Protein AF-A0A1Q7Y482-F1 (afdb_monomer_lite)

Foldseek 3Di:
DDPPPLPDDPVNLVVLLVQLVVLVVVLVVVVVCCVVVVPDPVVNVVSCVSNVSSVVSNVCSVVSD

Structure (mmCIF, N/CA/C/O backbone):
data_AF-A0A1Q7Y482-F1
#
_entry.id   AF-A0A1Q7Y482-F1
#
loop_
_atom_site.group_PDB
_atom_site.id
_atom_site.type_symbol
_atom_site.label_atom_id
_atom_site.label_alt_id
_atom_site.label_comp_id
_atom_site.label_asym_id
_atom_site.label_entity_id
_atom_site.label_seq_id
_atom_site.pdbx_PDB_ins_code
_atom_site.Cartn_x
_atom_site.Cartn_y
_atom_site.Cartn_z
_atom_site.occupancy
_atom_site.B_iso_or_equiv
_atom_site.auth_seq_id
_atom_site.auth_comp_id
_atom_site.auth_asym_id
_atom_site.auth_atom_id
_atom_site.pdbx_PDB_model_num
ATOM 1 N N . MET A 1 1 ? -0.666 -10.671 -35.340 1.00 39.94 1 MET A N 1
ATOM 2 C CA . MET A 1 1 ? -0.168 -10.445 -33.964 1.00 39.94 1 MET A CA 1
ATOM 3 C C . MET A 1 1 ? -0.137 -8.949 -33.705 1.00 39.94 1 MET A C 1
ATOM 5 O O . MET A 1 1 ? 0.605 -8.255 -34.385 1.00 39.94 1 MET A O 1
ATOM 9 N N . ALA A 1 2 ? -0.963 -8.431 -32.795 1.00 45.34 2 ALA A N 1
ATOM 10 C CA . ALA A 1 2 ? -0.903 -7.016 -32.439 1.00 45.34 2 ALA A CA 1
ATOM 11 C C . ALA A 1 2 ? 0.358 -6.766 -31.598 1.00 45.34 2 ALA A C 1
ATOM 13 O O . ALA A 1 2 ? 0.457 -7.245 -30.468 1.00 45.34 2 ALA A O 1
ATOM 14 N N . VAL A 1 3 ? 1.327 -6.037 -32.155 1.00 49.41 3 VAL A N 1
ATOM 15 C CA . VAL A 1 3 ? 2.461 -5.497 -31.399 1.00 49.41 3 VAL A CA 1
ATOM 16 C C . VAL A 1 3 ? 1.882 -4.487 -30.411 1.00 49.41 3 VAL A C 1
ATOM 18 O O . VAL A 1 3 ? 1.545 -3.365 -30.780 1.00 49.41 3 VAL A O 1
ATOM 21 N N . ARG A 1 4 ? 1.704 -4.888 -29.147 1.00 60.25 4 ARG A N 1
ATOM 22 C CA . ARG A 1 4 ? 1.439 -3.924 -28.078 1.00 60.25 4 ARG A CA 1
ATOM 23 C C . ARG A 1 4 ? 2.706 -3.096 -27.928 1.00 60.25 4 ARG A C 1
ATOM 25 O O . ARG A 1 4 ? 3.692 -3.580 -27.379 1.00 60.25 4 ARG A O 1
ATOM 32 N N . ALA A 1 5 ? 2.681 -1.867 -28.434 1.00 55.78 5 ALA A N 1
ATOM 33 C CA . ALA A 1 5 ? 3.664 -0.859 -28.079 1.00 55.78 5 ALA A CA 1
ATOM 34 C C . ALA A 1 5 ? 3.580 -0.667 -26.560 1.00 55.78 5 ALA A C 1
ATOM 36 O O . ALA A 1 5 ? 2.704 0.029 -26.050 1.00 55.78 5 ALA A O 1
ATOM 37 N N . ALA A 1 6 ? 4.433 -1.366 -25.814 1.00 60.28 6 ALA A N 1
ATOM 38 C CA . ALA A 1 6 ? 4.569 -1.124 -24.394 1.00 60.28 6 ALA A CA 1
ATOM 39 C C . ALA A 1 6 ? 5.139 0.290 -24.262 1.00 60.28 6 ALA A C 1
ATOM 41 O O . ALA A 1 6 ? 6.328 0.502 -24.490 1.00 60.28 6 ALA A O 1
ATOM 42 N N . ASN A 1 7 ? 4.298 1.259 -23.889 1.00 69.44 7 ASN A N 1
ATOM 43 C CA . ASN A 1 7 ? 4.695 2.656 -23.661 1.00 69.44 7 ASN A CA 1
ATOM 44 C C . ASN A 1 7 ? 5.737 2.797 -22.525 1.00 69.44 7 ASN A C 1
ATOM 46 O O . ASN A 1 7 ? 6.159 3.891 -22.162 1.00 69.44 7 ASN A O 1
ATOM 50 N N . ILE A 1 8 ? 6.124 1.681 -21.898 1.00 68.31 8 ILE A N 1
ATOM 51 C CA . ILE A 1 8 ? 6.893 1.634 -20.666 1.00 68.31 8 ILE A CA 1
ATOM 52 C C . ILE A 1 8 ? 8.047 0.658 -20.815 1.00 68.31 8 ILE A C 1
ATOM 54 O O . ILE A 1 8 ? 7.883 -0.563 -20.825 1.00 68.31 8 ILE A O 1
ATOM 58 N N . GLY A 1 9 ? 9.249 1.227 -20.865 1.00 80.44 9 GLY A N 1
ATOM 59 C CA . GLY A 1 9 ? 10.485 0.461 -20.828 1.00 80.44 9 GLY A CA 1
ATOM 60 C C . GLY A 1 9 ? 10.742 -0.212 -19.467 1.00 80.44 9 GLY A C 1
ATOM 61 O O . GLY A 1 9 ? 10.073 0.079 -18.468 1.00 80.44 9 GLY A O 1
ATOM 62 N N . PRO A 1 10 ? 11.777 -1.066 -19.372 1.00 80.19 10 PRO A N 1
ATOM 63 C CA . PRO A 1 10 ? 12.105 -1.836 -18.164 1.00 80.19 10 PRO A CA 1
ATOM 64 C C . PRO A 1 10 ? 12.258 -0.982 -16.893 1.00 80.19 10 PRO A C 1
ATOM 66 O O . PRO A 1 10 ? 11.843 -1.384 -15.804 1.00 80.19 10 PRO A O 1
ATOM 69 N N . LYS A 1 11 ? 12.796 0.239 -17.029 1.00 83.19 11 LYS A N 1
ATOM 70 C CA . LYS A 1 11 ? 12.943 1.198 -15.922 1.00 83.19 11 LYS A CA 1
ATOM 71 C C . LYS A 1 11 ? 11.593 1.687 -15.386 1.00 83.19 11 LYS A C 1
ATOM 73 O O . LYS A 1 11 ? 11.408 1.751 -14.172 1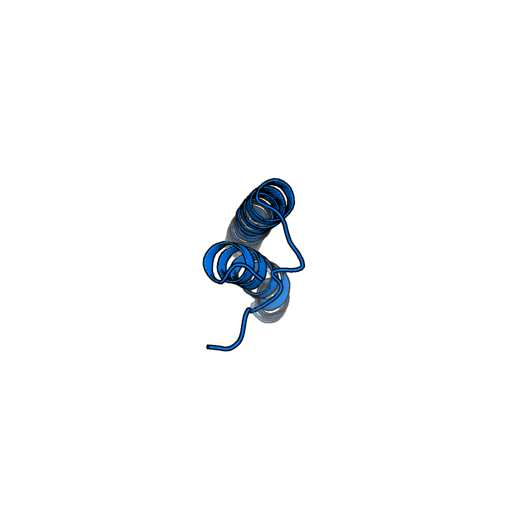.00 83.19 11 LYS A O 1
ATOM 78 N N . GLY A 1 12 ? 10.639 1.992 -16.269 1.00 85.00 12 GLY A N 1
ATOM 79 C CA . GLY A 1 12 ? 9.299 2.432 -15.871 1.00 85.00 12 GLY A CA 1
ATOM 80 C C . GLY A 1 12 ? 8.508 1.315 -15.189 1.00 85.00 12 GLY A C 1
ATOM 81 O O . GLY A 1 12 ? 7.843 1.559 -14.184 1.00 85.00 12 GLY A O 1
ATOM 82 N N . ARG A 1 13 ? 8.690 0.069 -15.642 1.00 86.38 13 ARG A N 1
ATOM 83 C CA . ARG A 1 13 ? 8.133 -1.123 -14.989 1.00 86.38 13 ARG A CA 1
ATOM 84 C C . ARG A 1 13 ? 8.638 -1.284 -13.560 1.00 86.38 13 ARG A C 1
ATOM 86 O O . ARG A 1 13 ? 7.839 -1.413 -12.636 1.00 86.38 13 ARG A O 1
ATOM 93 N N . ARG A 1 14 ? 9.962 -1.241 -13.368 1.00 88.50 14 ARG A N 1
ATOM 94 C CA . ARG A 1 14 ? 10.573 -1.350 -12.035 1.00 88.50 14 ARG A CA 1
ATOM 95 C C . ARG A 1 14 ? 10.104 -0.222 -11.121 1.00 88.50 14 ARG A C 1
ATOM 97 O O . ARG A 1 14 ? 9.805 -0.473 -9.960 1.00 88.50 14 ARG A O 1
ATOM 104 N N . ARG A 1 15 ? 9.977 0.999 -11.649 1.00 90.38 15 ARG A N 1
ATOM 105 C CA . ARG A 1 15 ? 9.438 2.135 -10.895 1.00 90.38 15 ARG A CA 1
ATOM 106 C C . ARG A 1 15 ? 7.992 1.894 -10.460 1.00 90.38 15 ARG A C 1
ATOM 108 O O . ARG A 1 15 ? 7.697 2.095 -9.291 1.00 90.38 15 ARG A O 1
ATOM 115 N N . ARG A 1 16 ? 7.108 1.425 -11.348 1.00 91.00 16 ARG A N 1
ATOM 116 C CA . ARG A 1 16 ? 5.710 1.108 -10.997 1.00 91.00 16 ARG A CA 1
ATOM 117 C C . ARG A 1 16 ? 5.601 -0.014 -9.969 1.00 91.00 16 ARG A C 1
ATOM 119 O O . ARG A 1 16 ? 4.807 0.106 -9.045 1.00 91.00 16 ARG A O 1
ATOM 126 N N . ALA A 1 17 ? 6.444 -1.041 -10.078 1.00 92.44 17 ALA A N 1
ATOM 127 C CA . ALA A 1 17 ? 6.524 -2.094 -9.070 1.00 92.44 17 ALA A CA 1
ATOM 128 C C . ALA A 1 17 ? 6.940 -1.534 -7.702 1.00 92.44 17 ALA A C 1
ATOM 130 O O . ALA A 1 17 ? 6.260 -1.781 -6.714 1.00 92.44 17 ALA A O 1
ATOM 131 N N . LEU A 1 18 ? 8.016 -0.740 -7.650 1.00 96.06 18 LEU A N 1
ATOM 132 C CA . LEU A 1 18 ? 8.508 -0.134 -6.409 1.00 96.06 18 LEU A CA 1
ATOM 133 C C . LEU A 1 18 ? 7.472 0.795 -5.774 1.00 96.06 18 LEU A C 1
ATOM 135 O O . LEU A 1 18 ? 7.221 0.688 -4.578 1.00 96.06 18 LEU A O 1
ATOM 139 N N . MET A 1 19 ? 6.840 1.661 -6.571 1.00 95.38 19 MET A N 1
ATOM 140 C CA . MET A 1 19 ? 5.777 2.541 -6.081 1.00 95.38 19 MET A CA 1
ATOM 141 C C . MET A 1 19 ? 4.586 1.719 -5.582 1.00 95.38 19 MET A C 1
ATOM 143 O O . MET A 1 19 ? 4.095 1.984 -4.496 1.00 95.38 19 MET A O 1
ATOM 147 N N . GLY A 1 20 ? 4.183 0.671 -6.309 1.00 95.44 20 GLY A N 1
ATOM 148 C CA . GLY A 1 20 ? 3.105 -0.224 -5.892 1.00 95.44 20 GLY A CA 1
ATOM 149 C C . GLY A 1 20 ? 3.379 -0.897 -4.544 1.00 95.44 20 GLY A C 1
ATOM 150 O O . GLY A 1 20 ? 2.541 -0.836 -3.648 1.00 95.44 20 GLY A O 1
ATOM 151 N N . VAL A 1 21 ? 4.575 -1.473 -4.367 1.00 97.75 21 VAL A N 1
ATOM 152 C CA . VAL A 1 21 ? 5.005 -2.068 -3.088 1.00 97.75 21 VAL A CA 1
ATOM 153 C C . VAL A 1 21 ? 5.021 -1.025 -1.972 1.00 97.75 21 VAL A C 1
ATOM 155 O O . VAL A 1 21 ? 4.489 -1.284 -0.895 1.00 97.75 21 VAL A O 1
ATOM 158 N N . ALA A 1 22 ? 5.593 0.155 -2.221 1.00 98.12 22 ALA A N 1
ATOM 159 C CA . ALA A 1 22 ? 5.657 1.222 -1.227 1.00 98.12 22 ALA A CA 1
ATOM 160 C C . ALA A 1 22 ? 4.253 1.677 -0.796 1.00 98.12 22 ALA A C 1
ATOM 162 O O . ALA A 1 22 ? 3.983 1.798 0.396 1.00 98.12 22 ALA A O 1
ATOM 163 N N . THR A 1 23 ? 3.330 1.863 -1.744 1.00 97.94 23 THR A N 1
ATOM 164 C CA . THR A 1 23 ? 1.946 2.251 -1.445 1.00 97.94 23 THR A CA 1
ATOM 165 C C . THR A 1 23 ? 1.199 1.163 -0.670 1.00 97.94 23 THR A C 1
ATOM 167 O O . THR A 1 23 ? 0.479 1.487 0.274 1.00 97.94 23 THR A O 1
ATOM 170 N N . LEU A 1 24 ? 1.407 -0.120 -0.991 1.00 97.88 24 LEU A N 1
ATOM 171 C CA . LEU A 1 24 ? 0.847 -1.222 -0.199 1.00 97.88 24 LEU A CA 1
ATOM 172 C C . LEU A 1 24 ? 1.386 -1.223 1.232 1.00 97.88 24 LEU A C 1
ATOM 174 O O . LEU A 1 24 ? 0.604 -1.367 2.168 1.00 97.88 24 LEU A O 1
ATOM 178 N N . ALA A 1 25 ? 2.694 -1.026 1.410 1.00 98.38 25 ALA A N 1
ATOM 179 C CA . ALA A 1 25 ? 3.303 -0.960 2.734 1.00 98.38 25 ALA A CA 1
ATOM 180 C C . ALA A 1 25 ? 2.700 0.180 3.571 1.00 98.38 25 ALA A C 1
ATOM 182 O O . ALA A 1 25 ? 2.330 -0.037 4.723 1.00 98.38 25 ALA A O 1
ATOM 183 N N . VAL A 1 26 ? 2.507 1.361 2.973 1.00 98.06 26 VAL A N 1
ATOM 184 C CA . VAL A 1 26 ? 1.817 2.487 3.624 1.00 98.06 26 VAL A CA 1
ATOM 185 C C . VAL A 1 26 ? 0.380 2.116 4.006 1.00 98.06 26 VAL A C 1
ATOM 187 O O . VAL A 1 26 ? -0.036 2.401 5.126 1.00 98.06 26 VAL A O 1
ATOM 190 N N . GLY A 1 27 ? -0.365 1.440 3.125 1.00 97.69 27 GLY A N 1
ATOM 191 C CA . GLY A 1 27 ? -1.722 0.964 3.421 1.00 97.69 27 GLY A CA 1
ATOM 192 C C . GLY A 1 27 ? -1.774 -0.015 4.599 1.00 97.69 27 GLY A C 1
ATOM 193 O O . GLY A 1 27 ? -2.640 0.108 5.463 1.00 97.69 27 GLY A O 1
ATOM 194 N N . VAL A 1 28 ? -0.816 -0.944 4.683 1.00 98.19 28 VAL A N 1
ATOM 195 C CA . VAL A 1 28 ? -0.690 -1.883 5.811 1.00 98.19 28 VAL A CA 1
ATOM 196 C C . VAL A 1 28 ? -0.376 -1.144 7.110 1.00 98.19 28 VAL A C 1
ATOM 198 O O . VAL A 1 28 ? -1.035 -1.390 8.118 1.00 98.19 28 VAL A O 1
ATOM 201 N N . VAL A 1 29 ? 0.581 -0.213 7.097 1.00 98.31 29 VAL A N 1
ATOM 202 C CA . VAL A 1 29 ? 0.920 0.593 8.281 1.00 98.31 29 VAL A CA 1
ATOM 203 C C . VAL A 1 29 ? -0.293 1.398 8.749 1.00 98.31 29 VAL A C 1
ATOM 205 O O . VAL A 1 29 ? -0.634 1.360 9.929 1.00 98.31 29 VAL A O 1
ATOM 208 N N . ALA A 1 30 ? -0.994 2.066 7.832 1.00 96.88 30 ALA A N 1
ATOM 209 C CA . ALA A 1 30 ? -2.194 2.833 8.153 1.00 96.88 30 ALA A CA 1
ATOM 210 C C . ALA A 1 30 ? -3.317 1.949 8.724 1.00 96.88 30 ALA A C 1
ATOM 212 O O . ALA A 1 30 ? -3.991 2.350 9.675 1.00 96.88 30 ALA A O 1
ATOM 213 N N . LEU A 1 31 ? -3.489 0.728 8.203 1.00 96.69 31 LEU A N 1
ATOM 214 C CA . LEU A 1 31 ? -4.425 -0.248 8.760 1.00 96.69 31 LEU A CA 1
ATOM 215 C C . LEU A 1 31 ? -4.056 -0.619 10.199 1.00 96.69 31 LEU A C 1
ATOM 217 O O . LEU A 1 31 ? -4.913 -0.554 11.074 1.00 96.69 31 LEU A O 1
ATOM 221 N N . VAL A 1 32 ? -2.795 -0.975 10.456 1.00 97.69 32 VAL A N 1
ATOM 222 C CA . VAL A 1 32 ? -2.319 -1.334 11.802 1.00 97.69 32 VAL A CA 1
ATOM 223 C C . VAL A 1 32 ? -2.543 -0.182 12.780 1.00 97.69 32 VAL A C 1
ATOM 225 O O . VAL A 1 32 ? -3.118 -0.391 13.846 1.00 97.69 32 VAL A O 1
ATOM 228 N N . VAL A 1 33 ? -2.187 1.046 12.396 1.00 97.12 33 VAL A N 1
ATOM 229 C CA . VAL A 1 33 ? -2.420 2.239 13.222 1.00 97.12 33 VAL A CA 1
ATOM 230 C C . VAL A 1 33 ? -3.913 2.438 13.494 1.00 97.12 33 VAL A C 1
ATOM 232 O O . VAL A 1 33 ? -4.293 2.674 14.640 1.00 97.12 33 VAL A O 1
ATOM 235 N N . SER A 1 34 ? -4.779 2.288 12.486 1.00 96.00 34 SER A N 1
ATOM 236 C CA . SER A 1 34 ? -6.239 2.376 12.655 1.00 96.00 34 SER A CA 1
ATOM 237 C C . SER A 1 34 ? -6.787 1.305 13.607 1.00 96.00 34 SER A C 1
ATOM 239 O O . SER A 1 34 ? -7.682 1.592 14.400 1.00 96.00 34 SER A O 1
ATOM 241 N N . LEU A 1 35 ? -6.248 0.081 13.562 1.00 95.44 35 LEU A N 1
ATOM 242 C CA . LEU A 1 35 ? -6.630 -1.002 14.472 1.00 95.44 35 LEU A CA 1
ATOM 243 C C . LEU A 1 35 ? -6.206 -0.713 15.918 1.00 95.44 35 LEU A C 1
ATOM 245 O O . LEU A 1 35 ? -6.987 -0.961 16.832 1.00 95.44 35 LEU A O 1
ATOM 249 N N . MET A 1 36 ? -5.003 -0.171 16.124 1.00 97.00 36 MET A N 1
ATOM 250 C CA . MET A 1 36 ? -4.449 0.094 17.458 1.00 97.00 36 MET A CA 1
ATOM 251 C C . MET A 1 36 ? -5.030 1.344 18.129 1.00 97.00 36 MET A C 1
ATOM 253 O O . MET A 1 36 ? -5.124 1.397 19.350 1.00 97.00 36 MET A O 1
ATOM 257 N N . SER A 1 37 ? -5.418 2.350 17.345 1.00 94.94 37 SER A N 1
ATOM 258 C CA . SER A 1 37 ? -5.942 3.633 17.846 1.00 94.94 37 SER A CA 1
ATOM 259 C C . SER A 1 37 ? -7.445 3.629 18.133 1.00 94.94 37 SER A C 1
ATOM 261 O O . SER A 1 37 ? -7.971 4.623 18.624 1.00 94.94 37 SER A O 1
ATOM 263 N N . GLY A 1 38 ? -8.155 2.541 17.814 1.00 90.25 38 GLY A N 1
ATOM 264 C CA . GLY A 1 38 ? -9.604 2.455 18.025 1.00 90.25 38 GLY A CA 1
ATOM 265 C C . GLY A 1 38 ? -10.424 3.401 17.139 1.00 90.25 38 GLY A C 1
ATOM 266 O O . GLY A 1 38 ? -11.598 3.627 17.420 1.00 90.25 38 GLY A O 1
ATOM 267 N N . VAL A 1 39 ? -9.824 3.946 16.074 1.00 90.69 39 VAL A N 1
ATOM 268 C CA . VAL A 1 39 ? -10.507 4.812 15.103 1.00 90.69 39 VAL A CA 1
ATOM 269 C C . VAL A 1 39 ? -11.723 4.096 14.511 1.00 90.69 39 VAL A C 1
ATOM 271 O O . VAL A 1 39 ? -11.682 2.888 14.242 1.00 90.69 39 VAL A O 1
ATOM 274 N N . ASP A 1 40 ? -12.794 4.865 14.287 1.00 91.81 40 ASP A N 1
ATOM 275 C CA . ASP A 1 40 ? -14.048 4.363 13.732 1.00 91.81 40 ASP A CA 1
ATOM 276 C C . ASP A 1 40 ? -13.827 3.525 12.462 1.00 91.81 40 ASP A C 1
ATOM 278 O O . ASP A 1 40 ? -12.987 3.829 11.607 1.00 91.81 40 ASP A O 1
ATOM 282 N N . ARG A 1 41 ? -14.603 2.445 12.333 1.00 90.88 41 ARG A N 1
ATOM 283 C CA . ARG A 1 41 ? -14.439 1.473 11.244 1.00 90.88 41 ARG A CA 1
ATOM 284 C C . ARG A 1 41 ? -14.658 2.104 9.869 1.00 90.88 41 ARG A C 1
ATOM 286 O O . ARG A 1 41 ? -14.056 1.626 8.909 1.00 90.88 41 ARG A O 1
ATOM 293 N N . GLY A 1 42 ? -15.448 3.175 9.770 1.00 93.62 42 GLY A N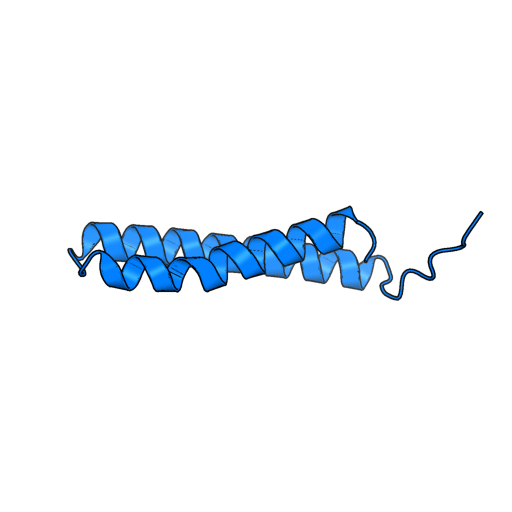 1
ATOM 294 C CA . GLY A 1 42 ? -15.690 3.913 8.534 1.00 93.62 42 GLY A CA 1
ATOM 295 C C . GLY A 1 42 ? -14.413 4.476 7.910 1.00 93.62 42 GLY A C 1
ATOM 296 O O . GLY A 1 42 ? -14.248 4.417 6.693 1.00 93.62 42 GLY A O 1
ATOM 297 N N . TRP A 1 43 ? -13.435 4.898 8.719 1.00 93.31 43 TRP A N 1
ATOM 298 C CA . TRP A 1 43 ? -12.149 5.392 8.210 1.00 93.31 43 TRP A CA 1
ATOM 299 C C . TRP A 1 43 ? -11.335 4.326 7.477 1.00 93.31 43 TRP A C 1
ATOM 301 O O . TRP A 1 43 ? -10.511 4.653 6.623 1.00 93.31 43 TRP A O 1
ATOM 311 N N . ARG A 1 44 ? -11.595 3.040 7.733 1.00 94.31 44 ARG A N 1
ATOM 312 C CA . ARG A 1 44 ? -10.921 1.944 7.024 1.00 94.31 44 ARG A CA 1
ATOM 313 C C . ARG A 1 44 ? -11.333 1.871 5.556 1.00 94.31 44 ARG A C 1
ATOM 315 O O . ARG A 1 44 ? -10.571 1.339 4.757 1.00 94.31 44 ARG A O 1
ATOM 322 N N . VAL A 1 45 ? -12.473 2.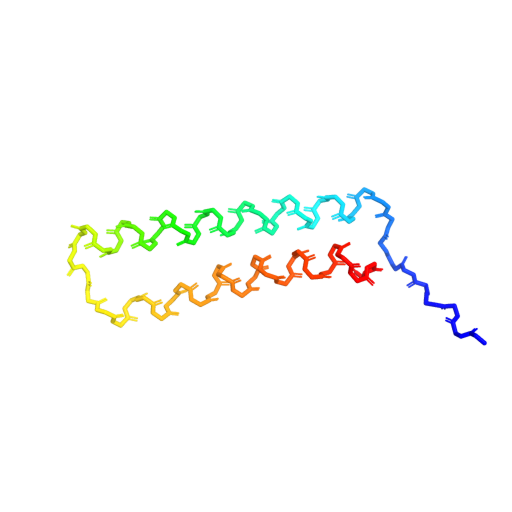453 5.171 1.00 96.19 45 VAL A N 1
ATOM 323 C CA . VAL A 1 45 ? -12.875 2.569 3.758 1.00 96.19 45 VAL A CA 1
ATOM 324 C C . VAL A 1 45 ? -11.862 3.405 2.971 1.00 96.19 45 VAL A C 1
ATOM 326 O O . VAL A 1 45 ? -11.555 3.075 1.828 1.00 96.19 45 VAL A O 1
ATOM 329 N N . ALA A 1 46 ? -11.244 4.418 3.590 1.00 95.44 46 ALA A N 1
ATOM 330 C CA . ALA A 1 46 ? -10.202 5.213 2.939 1.00 95.44 46 ALA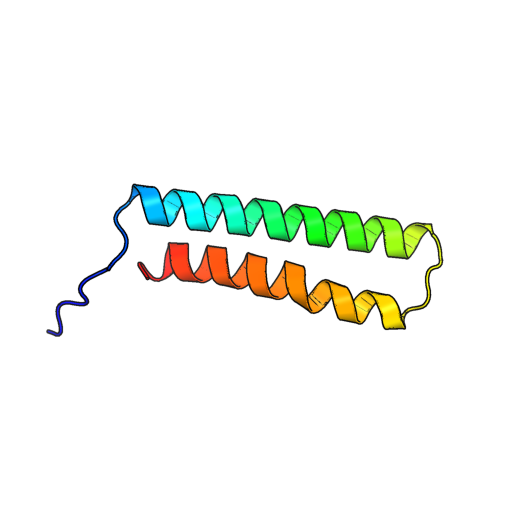 A CA 1
ATOM 331 C C . ALA A 1 46 ? -8.962 4.377 2.564 1.00 95.44 46 ALA A C 1
ATOM 333 O O . ALA A 1 46 ? -8.264 4.713 1.607 1.00 95.44 46 ALA A O 1
ATOM 334 N N . LEU A 1 47 ? -8.716 3.249 3.247 1.00 96.56 47 LEU A N 1
ATOM 335 C CA . LEU A 1 47 ? -7.609 2.335 2.937 1.00 96.56 47 LEU A CA 1
ATOM 336 C C . LEU A 1 47 ? -7.789 1.612 1.596 1.00 96.56 47 LE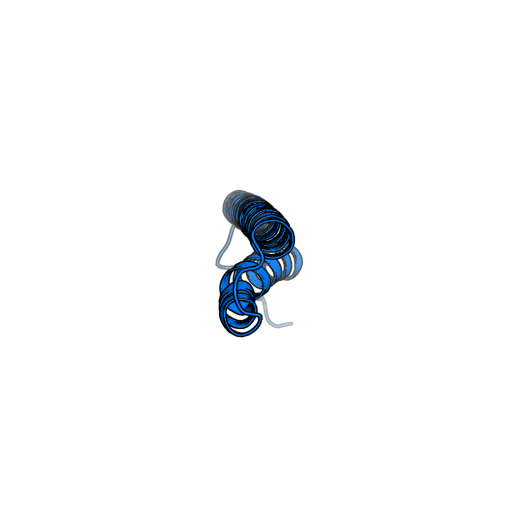U A C 1
ATOM 338 O O . LEU A 1 47 ? -6.811 1.105 1.047 1.00 96.56 47 LEU A O 1
ATOM 342 N N . VAL A 1 48 ? -8.995 1.611 1.017 1.00 97.06 48 VAL A N 1
ATOM 343 C CA . VAL A 1 48 ? -9.214 1.110 -0.348 1.00 97.06 48 VAL A CA 1
ATOM 344 C C . VAL A 1 48 ? -8.304 1.834 -1.339 1.00 97.06 48 VAL A C 1
ATOM 346 O O . VAL A 1 48 ? -7.767 1.193 -2.236 1.00 97.06 48 VAL A O 1
ATOM 349 N N . VAL A 1 49 ? -8.060 3.135 -1.152 1.00 97.06 49 VAL A N 1
ATOM 350 C CA . VAL A 1 49 ? -7.227 3.938 -2.058 1.00 97.06 49 VAL A CA 1
ATOM 351 C C . VAL A 1 49 ? -5.780 3.428 -2.129 1.00 97.06 49 VAL A C 1
ATOM 353 O O . VAL A 1 49 ? -5.348 3.074 -3.230 1.00 97.06 49 VAL A O 1
ATOM 356 N N . PRO A 1 50 ? -5.010 3.336 -1.023 1.00 97.06 50 PRO A N 1
ATOM 357 C CA . PRO A 1 50 ? -3.646 2.821 -1.088 1.00 97.06 50 PRO A CA 1
ATOM 358 C C . PRO A 1 50 ? -3.589 1.348 -1.509 1.00 97.06 50 PRO A C 1
ATOM 360 O O . PRO A 1 50 ? -2.694 0.977 -2.270 1.00 97.06 50 PRO A O 1
ATOM 363 N N . PHE A 1 51 ? -4.545 0.508 -1.096 1.00 98.12 51 PHE A N 1
ATOM 364 C CA . PHE A 1 51 ? -4.549 -0.896 -1.516 1.00 98.12 51 PHE A CA 1
ATOM 365 C C . PHE A 1 51 ? -4.814 -1.057 -3.014 1.00 98.12 51 PHE A C 1
ATOM 367 O O . PHE A 1 51 ? -4.087 -1.786 -3.692 1.00 98.12 51 PHE A O 1
ATOM 374 N N . TRP A 1 52 ? -5.795 -0.335 -3.554 1.00 97.50 52 TRP A N 1
ATOM 375 C CA . TRP A 1 52 ? -6.105 -0.342 -4.980 1.00 97.50 52 TRP A CA 1
ATOM 376 C C . TRP A 1 52 ? -4.953 0.231 -5.809 1.00 97.50 52 TRP A C 1
ATOM 378 O O . TRP A 1 52 ? -4.487 -0.424 -6.740 1.00 97.50 52 TRP A O 1
ATOM 388 N N . ALA A 1 53 ? -4.429 1.404 -5.441 1.00 95.81 53 ALA A N 1
ATOM 389 C CA . ALA A 1 53 ? -3.319 2.035 -6.154 1.00 95.81 53 ALA A CA 1
ATOM 390 C C . ALA A 1 53 ? -2.049 1.165 -6.130 1.00 95.81 53 ALA A C 1
ATOM 392 O O . ALA A 1 53 ? -1.380 0.996 -7.153 1.00 95.81 53 ALA A O 1
ATOM 393 N N . GLY A 1 54 ? -1.747 0.557 -4.981 1.00 96.44 54 GLY A N 1
ATOM 394 C CA . GLY A 1 54 ? -0.624 -0.357 -4.826 1.00 96.44 54 GLY A CA 1
ATOM 395 C C . GLY A 1 54 ? -0.754 -1.617 -5.691 1.00 96.44 54 GLY A C 1
ATOM 396 O O . GLY A 1 54 ? 0.168 -1.971 -6.434 1.00 96.44 54 GLY A O 1
ATOM 397 N N . ALA A 1 55 ? -1.928 -2.257 -5.664 1.00 95.56 55 ALA A N 1
ATOM 398 C CA . ALA A 1 55 ? -2.236 -3.427 -6.486 1.00 95.56 55 ALA A CA 1
ATOM 399 C C . ALA A 1 55 ? -2.210 -3.111 -7.991 1.00 95.56 55 ALA A C 1
ATOM 401 O O . ALA A 1 55 ? -1.705 -3.910 -8.788 1.00 95.56 55 ALA A O 1
ATOM 402 N N . LEU A 1 56 ? -2.691 -1.931 -8.390 1.00 93.69 56 LEU A N 1
ATOM 403 C CA . LEU A 1 56 ? -2.606 -1.450 -9.766 1.00 93.69 56 LEU A CA 1
ATOM 404 C C . LEU A 1 56 ? -1.161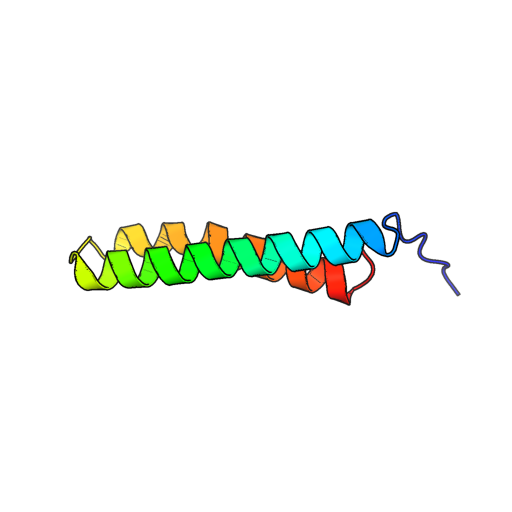 -1.292 -10.236 1.00 93.69 56 LEU A C 1
ATOM 406 O O . LEU A 1 56 ? -0.827 -1.773 -11.318 1.00 93.69 56 LEU A O 1
ATOM 410 N N . GLY A 1 57 ? -0.293 -0.665 -9.437 1.00 90.31 57 GLY A N 1
ATOM 411 C CA . GLY A 1 57 ? 1.118 -0.479 -9.790 1.00 90.31 57 GLY A CA 1
ATOM 412 C C . GLY A 1 57 ? 1.848 -1.808 -10.013 1.00 90.31 57 GLY A C 1
ATOM 413 O O . GLY A 1 57 ? 2.596 -1.961 -10.983 1.00 90.31 57 GLY A O 1
ATOM 414 N N . LEU A 1 58 ? 1.563 -2.809 -9.173 1.00 92.25 58 LEU A N 1
ATOM 415 C CA . LEU A 1 58 ? 2.073 -4.172 -9.344 1.00 92.25 58 LEU A CA 1
ATOM 416 C C . LEU A 1 58 ? 1.510 -4.859 -10.593 1.00 92.25 58 LEU A C 1
ATOM 418 O O . LEU A 1 58 ? 2.247 -5.529 -11.318 1.00 92.25 58 LEU A O 1
ATOM 422 N N . SER A 1 59 ? 0.217 -4.683 -10.861 1.00 90.19 59 SER A N 1
ATOM 423 C CA . SER A 1 59 ? -0.451 -5.279 -12.021 1.00 90.19 59 SER A CA 1
ATOM 424 C C . SER A 1 59 ? 0.073 -4.697 -13.334 1.00 90.19 59 SER A C 1
ATOM 426 O O . SER A 1 59 ? 0.384 -5.454 -14.247 1.00 90.19 59 SER A O 1
ATOM 428 N N . GLN A 1 60 ? 0.274 -3.379 -13.406 1.00 87.19 60 GLN A N 1
ATOM 429 C CA . GLN A 1 60 ? 0.915 -2.701 -14.541 1.00 87.19 60 GLN A CA 1
ATOM 430 C C . GLN A 1 60 ? 2.345 -3.209 -14.749 1.00 87.19 60 GLN A C 1
ATOM 432 O O . GLN A 1 60 ? 2.750 -3.542 -15.866 1.00 87.19 60 GLN A O 1
ATOM 437 N N . ALA A 1 61 ? 3.094 -3.379 -13.653 1.00 87.00 61 ALA A N 1
ATOM 438 C CA . ALA A 1 61 ? 4.440 -3.917 -13.733 1.00 87.00 61 ALA A CA 1
ATOM 439 C C . ALA A 1 61 ? 4.476 -5.349 -14.305 1.00 87.00 61 ALA A C 1
ATOM 441 O O . ALA A 1 61 ? 5.385 -5.680 -15.065 1.00 87.00 61 ALA A O 1
ATOM 442 N N . ARG A 1 62 ? 3.483 -6.188 -13.983 1.00 84.50 62 ARG A N 1
ATOM 443 C CA . ARG A 1 62 ? 3.358 -7.562 -14.504 1.00 84.50 62 ARG A CA 1
ATOM 444 C C . ARG A 1 62 ? 2.791 -7.632 -15.919 1.00 84.50 62 ARG A C 1
ATOM 446 O O . ARG A 1 62 ? 3.196 -8.502 -16.674 1.00 84.50 62 ARG A O 1
ATOM 453 N N . ALA A 1 63 ? 1.877 -6.736 -16.279 1.00 81.12 63 ALA A N 1
ATOM 454 C CA . ALA A 1 63 ? 1.178 -6.741 -17.565 1.00 81.12 63 ALA A CA 1
ATOM 455 C C . ALA A 1 63 ? 1.970 -6.082 -18.709 1.00 81.12 63 ALA A C 1
ATOM 457 O O . ALA A 1 63 ? 1.494 -6.066 -19.843 1.00 81.12 63 ALA A O 1
ATOM 458 N N . HIS A 1 64 ? 3.177 -5.568 -18.431 1.00 68.19 64 HIS A N 1
ATOM 459 C CA . HIS A 1 64 ? 4.000 -4.811 -19.383 1.00 68.19 64 HIS A CA 1
ATOM 460 C C . HIS A 1 64 ? 3.314 -3.517 -19.878 1.00 68.19 64 HIS A C 1
ATOM 462 O O . HIS A 1 64 ? 3.570 -3.080 -21.002 1.00 68.19 64 HIS A O 1
ATOM 468 N N . THR A 1 65 ? 2.459 -2.907 -19.050 1.00 59.41 65 THR A N 1
ATOM 469 C CA . THR A 1 65 ? 1.681 -1.695 -19.364 1.00 59.41 65 THR A CA 1
ATOM 470 C C . THR A 1 65 ? 2.028 -0.511 -18.485 1.00 59.41 65 THR A C 1
ATOM 472 O O . THR A 1 65 ? 2.630 -0.680 -17.395 1.00 59.41 65 THR A O 1
#

Radius of gyration: 15.43 Å; chains: 1; bounding box: 29×16×52 Å

Secondary structure (DSSP, 8-state):
------SS-HHHHHHHHHHHHHHHHHHHHHHHHHHHTT--GGGGGGGHHHHHHHHHHHHHHHHT-

Sequence (65 aa):
MAVRAANIGPKGRRRRALMGVATLAVGVVALVVSLMSGVDRGWRVALVVPFWAGALGLSQARAHT

pLDDT: mean 87.83, std 14.18, range [39.94, 98.38]